Protein AF-A0A9E0KWL3-F1 (afdb_monomer_lite)

Radius of gyration: 17.62 Å; chains: 1; bounding box: 42×57×36 Å

pLDDT: mean 73.28, std 22.63, range [31.47, 97.06]

Structure (mmCIF, N/CA/C/O backbone):
data_AF-A0A9E0KWL3-F1
#
_entry.id   AF-A0A9E0KWL3-F1
#
loop_
_atom_site.group_PDB
_atom_site.id
_atom_site.type_symbol
_atom_site.label_atom_id
_atom_site.label_alt_id
_atom_site.label_comp_id
_atom_site.label_asym_id
_atom_site.label_entity_id
_atom_site.label_seq_id
_atom_site.pdbx_PDB_ins_code
_atom_site.Cartn_x
_atom_site.Cartn_y
_atom_site.Cartn_z
_atom_site.occupancy
_atom_site.B_iso_or_equiv
_atom_site.auth_seq_id
_atom_site.auth_comp_id
_atom_site.auth_asym_id
_atom_site.auth_atom_id
_atom_site.pdbx_PDB_model_num
ATOM 1 N N . MET A 1 1 ? -15.162 43.725 -10.255 1.00 38.66 1 MET A N 1
ATOM 2 C CA . MET A 1 1 ? -15.176 42.261 -10.055 1.00 38.66 1 MET A CA 1
ATOM 3 C C . MET A 1 1 ? -13.819 41.736 -10.484 1.00 38.66 1 MET A C 1
ATOM 5 O O . MET A 1 1 ? -13.540 41.797 -11.667 1.00 38.66 1 MET A O 1
ATOM 9 N N . ASN A 1 2 ? -12.955 41.374 -9.534 1.00 31.94 2 ASN A N 1
ATOM 10 C CA . ASN A 1 2 ? -11.776 40.522 -9.734 1.00 31.94 2 ASN A CA 1
ATOM 11 C C . ASN A 1 2 ? -11.245 40.161 -8.340 1.00 31.94 2 ASN A C 1
ATOM 13 O O . ASN A 1 2 ? -10.692 41.004 -7.637 1.00 31.94 2 ASN A O 1
ATOM 17 N N . HIS A 1 3 ? -11.513 38.930 -7.906 1.00 33.16 3 HIS A N 1
ATOM 18 C CA . HIS A 1 3 ? -11.035 38.398 -6.635 1.00 33.16 3 HIS A CA 1
ATOM 19 C C . HIS A 1 3 ? -9.595 37.904 -6.800 1.00 33.16 3 HIS A C 1
ATOM 21 O O . HIS A 1 3 ? -9.336 36.945 -7.522 1.00 33.16 3 HIS A O 1
ATOM 27 N N . HIS A 1 4 ? -8.664 38.550 -6.101 1.00 34.00 4 HIS A N 1
ATOM 28 C CA . HIS A 1 4 ? -7.312 38.047 -5.892 1.00 34.00 4 HIS A CA 1
ATOM 29 C C . HIS A 1 4 ? -7.349 36.836 -4.945 1.00 34.00 4 HIS A C 1
ATOM 31 O O . HIS A 1 4 ? -7.634 36.985 -3.756 1.00 34.00 4 HIS A O 1
ATOM 37 N N . PHE A 1 5 ? -7.033 35.646 -5.458 1.00 32.97 5 PHE A N 1
ATOM 38 C CA . PHE A 1 5 ? -6.687 34.484 -4.638 1.00 32.97 5 PHE A CA 1
ATOM 39 C C . PHE A 1 5 ? -5.244 34.650 -4.140 1.00 32.97 5 PHE A C 1
ATOM 41 O O . PHE A 1 5 ? -4.301 34.664 -4.927 1.00 32.97 5 PHE A O 1
ATOM 48 N N . LYS A 1 6 ? -5.072 34.809 -2.824 1.00 34.97 6 LYS A N 1
ATOM 49 C CA . LYS A 1 6 ? -3.766 34.758 -2.155 1.00 34.97 6 LYS A CA 1
ATOM 50 C C . LYS A 1 6 ? -3.378 33.289 -1.968 1.00 34.97 6 LYS A C 1
ATOM 52 O O . LYS A 1 6 ? -3.901 32.630 -1.075 1.00 34.97 6 LYS A O 1
ATOM 57 N N . THR A 1 7 ? -2.481 32.769 -2.798 1.00 40.06 7 THR A N 1
ATOM 58 C CA . THR A 1 7 ? -1.841 31.463 -2.594 1.00 40.06 7 THR A CA 1
ATOM 59 C C . THR A 1 7 ? -0.754 31.591 -1.527 1.00 40.06 7 THR A C 1
ATOM 61 O O . THR A 1 7 ? 0.214 32.332 -1.680 1.00 40.06 7 THR A O 1
ATOM 64 N N 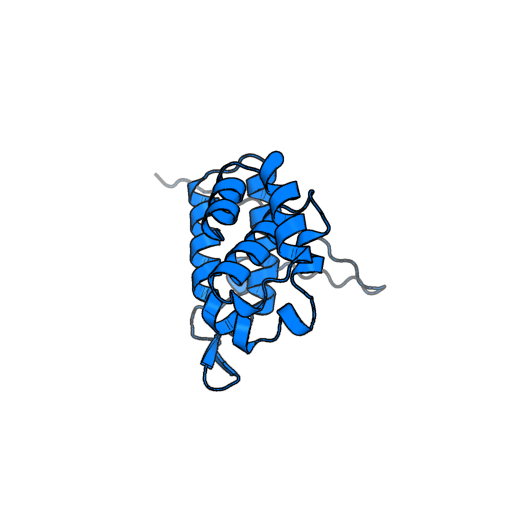. GLY A 1 8 ? -0.951 30.898 -0.404 1.00 32.16 8 GLY A N 1
ATOM 65 C CA . GLY A 1 8 ? 0.016 30.813 0.686 1.00 32.16 8 GLY A CA 1
ATOM 66 C C . GLY A 1 8 ? 1.236 29.985 0.282 1.00 32.16 8 GLY A C 1
ATOM 67 O O . GLY A 1 8 ? 1.107 28.845 -0.155 1.00 32.16 8 GLY A O 1
ATOM 68 N N . LEU A 1 9 ? 2.418 30.576 0.434 1.00 31.47 9 LEU A N 1
ATOM 69 C CA . LEU A 1 9 ? 3.718 29.947 0.223 1.00 31.47 9 LEU A CA 1
ATOM 70 C C . LEU A 1 9 ? 4.021 29.021 1.417 1.00 31.47 9 LEU A C 1
ATOM 72 O O . LEU A 1 9 ? 4.143 29.503 2.541 1.00 31.47 9 LEU A O 1
ATOM 76 N N . ILE A 1 10 ? 4.156 27.709 1.206 1.00 34.31 10 ILE A N 1
ATOM 77 C CA . ILE A 1 10 ? 4.726 26.799 2.215 1.00 34.31 10 ILE A CA 1
ATOM 78 C C . ILE A 1 10 ? 6.070 26.307 1.680 1.00 34.31 10 ILE A C 1
ATOM 80 O O . ILE A 1 10 ? 6.117 25.453 0.799 1.00 34.31 10 ILE A O 1
ATOM 84 N N . ALA A 1 11 ? 7.162 26.862 2.206 1.00 36.53 11 ALA A N 1
ATOM 85 C CA . ALA A 1 11 ? 8.518 26.399 1.936 1.00 36.53 11 ALA A CA 1
ATOM 86 C C . ALA A 1 11 ? 8.886 25.289 2.934 1.00 36.53 11 ALA A C 1
ATOM 88 O O . ALA A 1 11 ? 8.829 25.502 4.145 1.00 36.53 11 ALA A O 1
ATOM 89 N N . ALA A 1 12 ? 9.265 24.108 2.444 1.00 37.03 12 ALA A N 1
ATOM 90 C CA . ALA A 1 12 ? 9.872 23.065 3.268 1.00 37.03 12 ALA A CA 1
ATOM 91 C C . ALA A 1 12 ? 11.400 23.137 3.126 1.00 37.03 12 ALA A C 1
ATOM 93 O O . ALA A 1 12 ? 11.925 23.077 2.017 1.00 37.03 12 ALA A O 1
ATOM 94 N N . LEU A 1 13 ? 12.106 23.279 4.250 1.00 35.62 13 LEU A N 1
ATOM 95 C CA . LEU A 1 13 ? 13.569 23.304 4.315 1.00 35.62 13 LEU A CA 1
ATOM 96 C C . LEU A 1 13 ? 14.108 21.868 4.373 1.00 35.62 13 LEU A C 1
ATOM 98 O O . LEU A 1 13 ? 13.834 21.147 5.331 1.00 35.62 13 LEU A O 1
ATOM 102 N N . ILE A 1 14 ? 14.900 21.462 3.380 1.00 37.38 14 ILE A N 1
ATOM 103 C CA . ILE A 1 14 ? 15.700 20.231 3.436 1.00 37.38 14 ILE A CA 1
ATOM 104 C C . ILE A 1 14 ? 17.163 20.663 3.579 1.00 37.38 14 ILE A C 1
ATOM 106 O O . ILE A 1 14 ? 17.726 21.257 2.665 1.00 37.38 14 ILE A O 1
ATOM 110 N N . SER A 1 15 ? 17.759 20.412 4.748 1.00 32.56 15 SER A N 1
ATOM 111 C CA . SER A 1 15 ? 19.168 20.709 5.033 1.00 32.56 15 SER A CA 1
ATOM 112 C C . SER A 1 15 ? 20.026 19.481 4.730 1.00 32.56 15 SER A C 1
ATOM 114 O O . SER A 1 15 ? 19.908 18.460 5.405 1.00 32.56 15 SER A O 1
ATOM 116 N N . LEU A 1 16 ? 20.884 19.580 3.715 1.00 36.78 16 LEU A N 1
ATOM 117 C CA . LEU A 1 16 ? 21.953 18.623 3.431 1.00 36.78 16 LEU A CA 1
ATOM 118 C C . LEU A 1 16 ? 23.264 19.403 3.267 1.00 36.78 16 LEU A C 1
ATOM 120 O O . LEU A 1 16 ? 23.605 19.841 2.175 1.00 36.78 16 LEU A O 1
ATOM 124 N N . GLY A 1 17 ? 23.998 19.566 4.369 1.00 38.34 17 GLY A N 1
ATOM 125 C CA . GLY A 1 17 ? 25.395 20.013 4.359 1.00 38.34 17 GLY A CA 1
ATOM 126 C C . GLY A 1 17 ? 25.641 21.525 4.200 1.00 38.34 17 GLY A C 1
ATOM 127 O O . GLY A 1 17 ? 24.726 22.298 3.910 1.00 38.34 17 GLY A O 1
ATOM 128 N N . PRO A 1 18 ? 26.888 21.977 4.448 1.00 45.88 18 PRO A N 1
ATOM 129 C CA . PRO A 1 18 ? 27.206 23.384 4.640 1.00 45.88 18 PRO A CA 1
ATOM 130 C C . PRO A 1 18 ? 27.507 24.059 3.299 1.00 45.88 18 PRO A C 1
ATOM 132 O O . PRO A 1 18 ? 28.653 24.313 2.950 1.00 45.88 18 PRO A O 1
ATOM 135 N N . ALA A 1 19 ? 26.455 24.344 2.542 1.00 41.62 19 ALA A N 1
ATOM 136 C CA . ALA A 1 19 ? 26.430 25.393 1.531 1.00 41.62 19 ALA A CA 1
ATOM 137 C C . ALA A 1 19 ? 24.957 25.710 1.268 1.00 41.62 19 ALA A C 1
ATOM 139 O O . ALA A 1 19 ? 24.280 25.033 0.496 1.00 41.62 19 ALA A O 1
ATOM 140 N N . THR A 1 20 ? 24.434 26.703 1.984 1.00 42.41 20 THR A N 1
ATOM 141 C CA . THR A 1 20 ? 23.061 27.197 1.865 1.00 42.41 20 THR A CA 1
ATOM 142 C C . THR A 1 20 ? 22.812 27.719 0.451 1.00 42.41 20 THR A C 1
ATOM 144 O O . THR A 1 20 ? 23.023 28.891 0.156 1.00 42.41 20 THR A O 1
ATOM 147 N N . THR A 1 21 ? 22.336 26.840 -0.427 1.00 34.72 21 THR A N 1
ATOM 148 C CA . THR A 1 21 ? 21.684 27.233 -1.675 1.00 34.72 21 THR A CA 1
ATOM 149 C C . THR A 1 21 ? 20.185 27.075 -1.469 1.00 34.72 21 THR A C 1
ATOM 151 O O . THR A 1 21 ? 19.657 25.965 -1.438 1.00 34.72 21 THR A O 1
ATOM 154 N N . THR A 1 22 ? 19.501 28.196 -1.252 1.00 35.88 22 THR A N 1
ATOM 155 C CA . THR A 1 22 ? 18.043 28.240 -1.119 1.00 35.88 22 THR A CA 1
ATOM 156 C C . THR A 1 22 ? 17.421 28.127 -2.508 1.00 35.88 22 THR A C 1
ATOM 158 O O . THR A 1 22 ? 17.434 29.093 -3.266 1.00 35.88 22 THR A O 1
ATOM 161 N N . TYR A 1 23 ? 16.853 26.969 -2.844 1.00 37.25 23 TYR A N 1
ATOM 162 C CA . TYR A 1 23 ? 16.012 26.826 -4.033 1.00 37.25 23 TYR A CA 1
ATOM 163 C C . TYR A 1 23 ? 14.557 27.102 -3.648 1.00 37.25 23 TYR A C 1
ATOM 165 O O . TYR A 1 23 ? 13.918 26.303 -2.962 1.00 37.25 23 TYR A O 1
ATOM 173 N N . ALA A 1 24 ? 14.028 28.251 -4.068 1.00 37.12 24 ALA A N 1
ATOM 174 C CA . ALA A 1 24 ? 12.593 28.503 -4.037 1.00 37.12 24 ALA A CA 1
ATOM 175 C C . ALA A 1 24 ? 11.959 27.725 -5.195 1.00 37.12 24 ALA A C 1
ATOM 177 O O . ALA A 1 24 ? 12.008 28.163 -6.338 1.00 37.12 24 ALA A O 1
ATOM 178 N N . VAL A 1 25 ? 11.413 26.545 -4.909 1.00 36.31 25 VAL A N 1
ATOM 179 C CA . VAL A 1 25 ? 10.707 25.747 -5.915 1.00 36.31 25 VAL A CA 1
ATOM 180 C C . VAL A 1 25 ? 9.231 26.116 -5.857 1.00 36.31 25 VAL A C 1
ATOM 182 O O . VAL A 1 25 ? 8.561 25.866 -4.853 1.00 36.31 25 VAL A O 1
ATOM 185 N N . THR A 1 26 ? 8.715 26.737 -6.917 1.00 33.03 26 THR A N 1
ATOM 186 C CA . THR A 1 26 ? 7.271 26.941 -7.056 1.00 33.03 26 THR A CA 1
ATOM 187 C C . THR A 1 26 ? 6.622 25.625 -7.490 1.00 33.03 26 THR A C 1
ATOM 189 O O . THR A 1 26 ? 7.139 24.918 -8.352 1.00 33.03 26 THR A O 1
ATOM 192 N N . ALA A 1 27 ? 5.489 25.256 -6.883 1.00 38.69 27 ALA A N 1
ATOM 193 C CA . ALA A 1 27 ? 4.827 23.968 -7.133 1.00 38.69 27 ALA A CA 1
ATOM 194 C C . ALA A 1 27 ? 4.431 23.743 -8.611 1.00 38.69 27 ALA A C 1
ATOM 196 O O . ALA A 1 27 ? 4.241 22.603 -9.024 1.00 38.69 27 ALA A O 1
ATOM 197 N N . ASN A 1 28 ? 4.364 24.813 -9.410 1.00 35.97 28 ASN A N 1
ATOM 198 C CA . ASN A 1 28 ? 4.015 24.760 -10.830 1.00 35.97 28 ASN A CA 1
ATOM 199 C C . ASN A 1 28 ? 5.201 24.443 -11.758 1.00 35.97 28 ASN A C 1
ATOM 201 O O . ASN A 1 28 ? 4.977 24.164 -12.931 1.00 35.97 28 ASN A O 1
ATOM 205 N N . GLU A 1 29 ? 6.443 24.453 -11.269 1.00 34.34 29 GLU A N 1
ATOM 206 C CA . GLU A 1 29 ? 7.634 24.162 -12.087 1.00 34.34 29 GLU A CA 1
ATOM 207 C C . GLU A 1 29 ? 8.125 22.711 -11.959 1.00 34.34 29 GLU A C 1
ATOM 209 O O . GLU A 1 29 ? 9.076 22.323 -12.634 1.00 34.34 29 GLU A O 1
ATOM 214 N N . ILE A 1 30 ? 7.489 21.876 -11.125 1.00 44.78 30 ILE A N 1
ATOM 215 C CA . ILE A 1 30 ? 8.016 20.531 -10.833 1.00 44.78 30 ILE A CA 1
ATOM 216 C C . ILE A 1 30 ? 7.628 19.492 -11.899 1.00 44.78 30 ILE A C 1
ATOM 218 O O . ILE A 1 30 ? 8.367 18.528 -12.081 1.00 44.78 30 ILE A O 1
ATOM 222 N N . PHE A 1 31 ? 6.554 19.668 -12.677 1.00 39.56 31 PHE A N 1
ATOM 223 C CA . PHE A 1 31 ? 6.181 18.659 -13.680 1.00 39.56 31 PHE A CA 1
ATOM 224 C C . PHE A 1 31 ? 5.587 19.272 -14.955 1.00 39.56 31 PHE A C 1
ATOM 226 O O . PHE A 1 31 ? 4.400 19.590 -14.979 1.00 39.56 31 PHE A O 1
ATOM 233 N N . PRO A 1 32 ? 6.371 19.418 -16.042 1.00 36.47 32 PRO A N 1
ATOM 234 C CA . PRO A 1 32 ? 5.806 19.767 -17.337 1.00 36.47 32 PRO A CA 1
ATOM 235 C C . PRO A 1 32 ? 4.899 18.637 -17.858 1.00 36.47 32 PRO A C 1
ATOM 237 O O . PRO A 1 32 ? 5.256 17.460 -17.837 1.00 36.47 32 PRO A O 1
ATOM 240 N N . GLU A 1 33 ? 3.732 19.034 -18.364 1.00 40.62 33 GLU A N 1
ATOM 241 C CA . GLU A 1 33 ? 2.570 18.236 -18.799 1.00 40.62 33 GLU A CA 1
ATOM 242 C C . GLU A 1 33 ? 2.788 17.237 -19.961 1.00 40.62 33 GLU A C 1
ATOM 244 O O . GLU A 1 33 ? 1.823 16.664 -20.465 1.00 40.62 33 GLU A O 1
ATOM 249 N N . LYS A 1 34 ? 4.018 16.977 -20.425 1.00 39.91 34 LYS A N 1
ATOM 250 C CA . LYS A 1 34 ? 4.262 16.100 -21.588 1.00 39.91 34 LYS A CA 1
ATOM 251 C C . LYS A 1 34 ? 5.230 14.955 -21.279 1.00 39.91 34 LYS A C 1
ATOM 253 O O . LYS A 1 34 ? 6.439 15.097 -21.399 1.00 39.91 34 LYS A O 1
ATOM 258 N N . LEU A 1 35 ? 4.626 13.820 -20.907 1.00 48.62 35 LEU A N 1
ATOM 259 C CA . LEU A 1 35 ? 5.076 12.426 -21.077 1.00 48.62 35 LEU A CA 1
ATOM 260 C C . LEU A 1 35 ? 6.557 12.145 -20.786 1.00 48.62 35 LEU A C 1
ATOM 262 O O . LEU A 1 35 ? 7.373 11.833 -21.647 1.00 48.62 35 LEU A O 1
ATOM 266 N N . ASN A 1 36 ? 6.853 12.178 -19.495 1.00 54.97 36 ASN A N 1
ATOM 267 C CA . ASN A 1 36 ? 8.011 11.565 -18.869 1.00 54.97 36 ASN A CA 1
ATOM 268 C C . ASN A 1 36 ? 7.757 10.050 -18.764 1.00 54.97 36 ASN A C 1
ATOM 270 O O . ASN A 1 36 ? 7.455 9.573 -17.683 1.00 54.97 36 ASN A O 1
ATOM 274 N N . GLU A 1 37 ? 7.796 9.289 -19.855 1.00 59.41 37 GLU A N 1
ATOM 275 C CA . GLU A 1 37 ? 7.589 7.831 -19.841 1.00 59.41 37 GLU A CA 1
ATOM 276 C C . GLU A 1 37 ? 8.892 7.086 -20.166 1.00 59.41 37 GLU A C 1
ATOM 278 O O . GLU A 1 37 ? 9.674 7.521 -21.008 1.00 59.41 37 GLU A O 1
ATOM 283 N N . ILE A 1 38 ? 9.156 5.982 -19.470 1.00 53.38 38 ILE A N 1
ATOM 284 C CA . ILE A 1 38 ? 10.268 5.060 -19.719 1.00 53.38 38 ILE A CA 1
ATOM 285 C C . ILE A 1 38 ? 9.711 3.642 -19.805 1.00 53.38 38 ILE A C 1
ATOM 287 O O . ILE A 1 38 ? 8.746 3.316 -19.120 1.00 53.38 38 ILE A O 1
ATOM 291 N N . VAL A 1 39 ? 10.307 2.798 -20.642 1.00 56.16 39 VAL A N 1
ATOM 292 C CA . VAL A 1 39 ? 9.928 1.384 -20.723 1.00 56.16 39 VAL A CA 1
ATOM 293 C C . VAL A 1 39 ? 10.824 0.594 -19.774 1.00 56.16 39 VAL A C 1
ATOM 295 O O . VAL A 1 39 ? 12.032 0.536 -19.990 1.00 56.16 39 VAL A O 1
ATOM 298 N N . LEU A 1 40 ? 10.241 0.016 -18.725 1.00 54.47 40 LEU A N 1
ATOM 299 C CA . LEU A 1 40 ? 10.906 -0.890 -17.785 1.00 54.47 40 LEU A CA 1
ATOM 300 C C . LEU A 1 40 ? 10.215 -2.253 -17.862 1.00 54.47 40 LEU A C 1
ATOM 302 O O . LEU A 1 40 ? 8.991 -2.322 -17.786 1.00 54.47 40 LEU A O 1
ATOM 306 N N . ASP A 1 41 ? 10.983 -3.316 -18.104 1.00 56.62 41 ASP A N 1
ATOM 307 C CA . ASP A 1 41 ? 10.484 -4.690 -18.288 1.00 56.62 41 ASP A CA 1
ATOM 308 C C . ASP A 1 41 ? 9.316 -4.818 -19.286 1.00 56.62 41 ASP A C 1
ATOM 310 O O . ASP A 1 41 ? 8.355 -5.559 -19.089 1.00 56.62 41 ASP A O 1
ATOM 314 N N . GLY A 1 42 ? 9.380 -4.053 -20.381 1.00 51.09 42 GLY A N 1
ATOM 315 C CA . GLY A 1 42 ? 8.337 -4.034 -21.412 1.00 51.09 42 GLY A CA 1
ATOM 316 C C . GLY A 1 42 ? 7.068 -3.263 -21.026 1.00 51.09 42 GLY A C 1
ATOM 317 O O . GLY A 1 42 ? 6.137 -3.204 -21.827 1.00 51.09 42 GLY A O 1
ATOM 318 N N . GLN A 1 43 ? 7.026 -2.636 -19.847 1.00 54.75 43 GLN A N 1
ATOM 319 C CA . GLN A 1 43 ? 5.925 -1.783 -19.407 1.00 54.75 43 GLN A CA 1
ATOM 320 C C . GLN A 1 43 ? 6.290 -0.306 -19.506 1.00 54.75 43 GLN A C 1
ATOM 322 O O . GLN A 1 43 ? 7.370 0.119 -19.100 1.00 54.75 43 GLN A O 1
ATOM 327 N N . VAL A 1 44 ? 5.360 0.495 -20.023 1.00 57.72 44 VAL A N 1
ATOM 328 C CA . VAL A 1 44 ? 5.487 1.953 -20.037 1.00 57.72 44 VAL A CA 1
ATOM 329 C C . VAL A 1 44 ? 5.196 2.470 -18.633 1.00 57.72 44 VAL A C 1
ATOM 331 O O . VAL A 1 44 ? 4.088 2.315 -18.122 1.00 57.72 44 VAL A O 1
ATOM 334 N N . VAL A 1 45 ? 6.189 3.090 -18.005 1.00 58.06 45 VAL A N 1
ATOM 335 C CA . VAL A 1 45 ? 6.067 3.681 -16.672 1.00 58.06 45 VAL A CA 1
ATOM 336 C C . VAL A 1 45 ? 6.409 5.157 -16.717 1.00 58.06 45 VAL A C 1
ATOM 338 O O . VAL A 1 45 ? 7.246 5.595 -17.502 1.00 58.06 45 VAL A O 1
ATOM 341 N N . ARG A 1 46 ? 5.813 5.957 -15.835 1.00 64.62 46 ARG A N 1
ATOM 342 C CA . ARG A 1 46 ? 6.144 7.382 -15.764 1.00 64.62 46 ARG A CA 1
ATOM 343 C C . ARG A 1 46 ? 7.483 7.568 -15.034 1.00 64.62 46 ARG A C 1
ATOM 345 O O . ARG A 1 46 ? 7.636 7.140 -13.890 1.00 64.62 46 ARG A O 1
ATOM 352 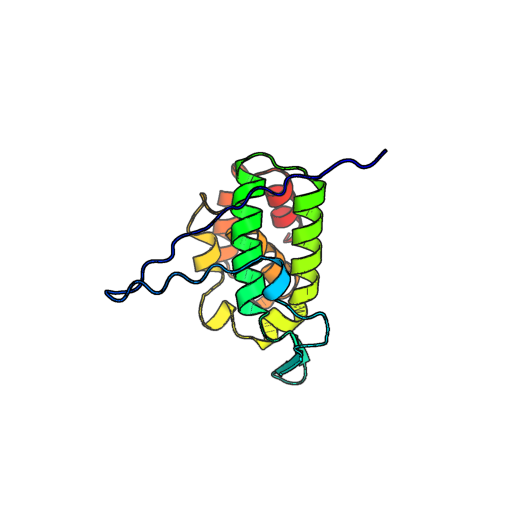N N . LYS A 1 47 ? 8.470 8.214 -15.657 1.00 55.34 47 LYS A N 1
ATOM 353 C CA . LYS A 1 47 ? 9.688 8.732 -15.021 1.00 55.34 47 LYS A CA 1
ATOM 354 C C . LYS A 1 47 ? 9.265 9.581 -13.821 1.00 55.34 47 LYS A C 1
ATOM 356 O O . LYS A 1 47 ? 8.538 10.560 -13.960 1.00 55.34 47 LYS A O 1
ATOM 361 N N . GLY A 1 48 ? 9.685 9.149 -12.634 1.00 69.50 48 GLY A N 1
ATOM 362 C CA . GLY A 1 48 ? 9.234 9.716 -11.363 1.00 69.50 48 GLY A CA 1
ATOM 363 C C . GLY A 1 48 ? 8.166 8.902 -10.624 1.00 69.50 48 GLY A C 1
ATOM 364 O O . GLY A 1 48 ? 7.766 9.345 -9.559 1.00 69.50 48 GLY A O 1
ATOM 365 N N . THR A 1 49 ? 7.750 7.717 -11.095 1.00 77.31 49 THR A N 1
ATOM 366 C C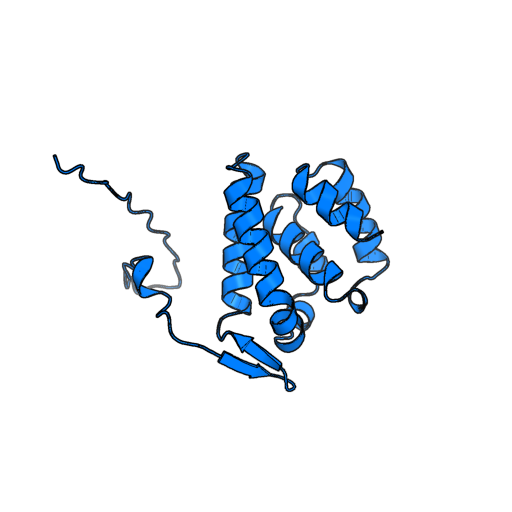A . THR A 1 49 ? 6.763 6.843 -10.409 1.00 77.31 49 THR A CA 1
ATOM 367 C C . THR A 1 49 ? 7.126 6.569 -8.943 1.00 77.31 49 THR A C 1
ATOM 369 O O . THR A 1 49 ? 6.271 6.683 -8.063 1.00 77.31 49 THR A O 1
ATOM 372 N N . ILE A 1 50 ? 8.405 6.298 -8.652 1.00 80.50 50 ILE A N 1
ATOM 373 C CA . ILE A 1 50 ? 8.898 6.142 -7.273 1.00 80.50 50 ILE A CA 1
ATOM 374 C C . ILE A 1 50 ? 8.703 7.443 -6.480 1.00 80.50 50 ILE A C 1
ATOM 376 O O . ILE A 1 50 ? 8.118 7.434 -5.399 1.00 80.50 50 ILE A O 1
ATOM 380 N N . GLY A 1 51 ? 9.147 8.578 -7.030 1.00 80.25 51 GLY A N 1
ATOM 381 C CA . GLY A 1 51 ? 9.023 9.887 -6.382 1.00 80.25 51 GLY A CA 1
ATOM 382 C C . GLY A 1 51 ? 7.568 10.289 -6.131 1.00 80.25 51 GLY A C 1
ATOM 383 O O . GLY A 1 51 ? 7.230 10.694 -5.022 1.00 80.25 51 GLY A O 1
ATOM 384 N N . ALA A 1 52 ? 6.696 10.104 -7.122 1.00 82.69 52 ALA A N 1
ATOM 385 C CA . ALA A 1 52 ? 5.260 10.336 -7.017 1.00 82.69 52 ALA A CA 1
ATOM 386 C C . ALA A 1 52 ? 4.633 9.458 -5.929 1.00 82.69 52 ALA A C 1
ATOM 388 O O . ALA A 1 52 ? 3.868 9.955 -5.113 1.00 82.69 52 ALA A O 1
ATOM 389 N N . THR A 1 53 ? 5.040 8.190 -5.831 1.00 88.06 53 THR A N 1
ATOM 390 C CA . THR A 1 53 ? 4.572 7.282 -4.774 1.00 88.06 53 THR A CA 1
ATOM 391 C C . THR A 1 53 ? 4.951 7.785 -3.379 1.00 88.06 53 THR A C 1
ATOM 393 O O . THR A 1 53 ? 4.114 7.798 -2.476 1.00 88.06 53 THR A O 1
ATOM 396 N N . PHE A 1 54 ? 6.182 8.269 -3.184 1.00 87.25 54 PHE A N 1
ATOM 397 C CA . PHE A 1 54 ? 6.584 8.874 -1.909 1.00 87.25 54 PHE A CA 1
ATOM 398 C C . PHE A 1 54 ? 5.845 10.185 -1.612 1.00 87.25 54 PHE A C 1
ATOM 400 O O . PHE A 1 54 ? 5.456 10.414 -0.466 1.00 87.25 54 PHE A O 1
ATOM 407 N N . ILE A 1 55 ? 5.627 11.039 -2.616 1.00 85.12 55 ILE A N 1
ATOM 408 C CA . ILE A 1 55 ? 4.868 12.289 -2.459 1.00 85.12 55 ILE A CA 1
ATOM 409 C C . ILE A 1 55 ? 3.419 11.985 -2.065 1.00 85.12 55 ILE A C 1
ATOM 411 O O . ILE A 1 55 ? 2.929 12.548 -1.084 1.00 85.12 55 ILE A O 1
ATOM 415 N N . ASN A 1 56 ? 2.776 11.043 -2.752 1.00 86.94 56 ASN A N 1
ATOM 416 C CA . ASN A 1 56 ? 1.424 10.589 -2.445 1.00 86.94 56 ASN A CA 1
ATOM 417 C C . ASN A 1 56 ? 1.350 10.019 -1.027 1.00 86.94 56 ASN A C 1
ATOM 419 O O . ASN A 1 56 ? 0.454 10.385 -0.271 1.00 86.94 56 ASN A O 1
ATOM 423 N N . ALA A 1 57 ? 2.330 9.205 -0.612 1.00 90.00 57 ALA A N 1
ATOM 424 C CA . ALA A 1 57 ? 2.406 8.701 0.759 1.00 90.00 57 ALA A CA 1
ATOM 425 C C . ALA A 1 57 ? 2.446 9.841 1.791 1.00 90.00 57 ALA A C 1
ATOM 427 O O . ALA A 1 57 ? 1.736 9.793 2.792 1.00 90.00 57 ALA A O 1
ATOM 428 N N . LEU A 1 58 ? 3.243 10.887 1.546 1.00 88.38 58 LEU A N 1
ATOM 429 C CA . LEU A 1 58 ? 3.350 12.046 2.440 1.00 88.38 58 LEU A CA 1
ATOM 430 C C . LEU A 1 58 ? 2.069 12.887 2.483 1.00 88.38 58 LEU A C 1
ATOM 432 O O . LEU A 1 58 ? 1.719 13.424 3.535 1.00 88.38 58 LEU A O 1
ATOM 436 N N . GLN A 1 59 ? 1.380 13.041 1.355 1.00 87.06 59 GLN A N 1
ATOM 437 C CA . GLN A 1 59 ? 0.117 13.775 1.296 1.00 87.06 59 GLN A CA 1
ATOM 438 C C . GLN A 1 59 ? -1.014 12.989 1.966 1.00 87.06 59 GLN A C 1
ATOM 440 O O . GLN A 1 59 ? -1.767 13.557 2.758 1.00 87.06 59 GLN A O 1
ATOM 445 N N . LEU A 1 60 ? -1.072 11.675 1.740 1.00 90.38 60 LEU A N 1
ATOM 446 C CA . LEU A 1 60 ? -2.004 10.777 2.416 1.00 90.38 60 LEU A CA 1
ATOM 447 C C . LEU A 1 60 ? -1.745 10.718 3.926 1.00 90.38 60 LEU A C 1
ATOM 449 O O . LEU A 1 60 ? -2.710 10.744 4.683 1.00 90.38 60 LEU A O 1
ATOM 453 N N . ASP A 1 61 ? -0.480 10.710 4.378 1.00 92.06 61 ASP A N 1
ATOM 454 C CA . ASP A 1 61 ? -0.131 10.817 5.806 1.00 92.06 61 ASP A CA 1
ATOM 455 C C . ASP A 1 61 ? -0.824 12.043 6.418 1.00 92.06 61 ASP A C 1
ATOM 457 O O . ASP A 1 61 ? -1.527 11.930 7.421 1.00 92.06 61 ASP A O 1
ATOM 461 N N . LYS A 1 62 ? -0.684 13.214 5.781 1.00 87.75 62 LYS A N 1
ATOM 462 C CA . LYS A 1 62 ? -1.297 14.459 6.261 1.00 87.75 62 LYS A CA 1
ATOM 463 C C . LYS A 1 62 ? -2.819 14.351 6.307 1.00 87.75 62 LYS A C 1
ATOM 465 O O . LYS A 1 62 ? -3.401 14.605 7.355 1.00 87.75 62 LYS A O 1
ATOM 470 N N . LEU A 1 63 ? -3.454 13.962 5.201 1.00 88.62 63 LEU A N 1
ATOM 471 C CA . LEU A 1 63 ? -4.915 13.955 5.083 1.00 88.62 63 LEU A CA 1
ATOM 472 C C . LEU A 1 63 ? -5.581 12.926 6.007 1.00 88.62 63 LEU A C 1
ATOM 474 O O . LEU A 1 63 ? -6.594 13.231 6.634 1.00 88.62 63 LEU A O 1
ATOM 478 N N . LEU A 1 64 ? -5.008 11.726 6.137 1.00 88.50 64 LEU A N 1
ATOM 479 C CA . LEU A 1 64 ? -5.564 10.665 6.983 1.00 88.50 64 LEU A CA 1
ATOM 480 C C . LEU A 1 64 ? -5.402 10.964 8.482 1.00 88.50 64 LEU A C 1
ATOM 482 O O . LEU A 1 64 ? -6.223 10.508 9.278 1.00 88.50 64 LEU A O 1
ATOM 486 N N . LEU A 1 65 ? -4.382 11.736 8.874 1.00 87.88 65 LEU A N 1
ATOM 487 C CA . LEU A 1 65 ? -4.181 12.164 10.263 1.00 87.88 65 LEU A CA 1
ATOM 488 C C . LEU A 1 65 ? -5.042 13.376 10.641 1.00 87.88 65 LEU A C 1
ATOM 490 O O . LEU A 1 65 ? -5.530 13.450 11.767 1.00 87.88 65 LEU A O 1
ATOM 494 N N . THR A 1 66 ? -5.254 14.323 9.722 1.00 83.44 66 THR A N 1
ATOM 495 C CA . THR A 1 66 ? -6.005 15.560 10.005 1.00 83.44 66 THR A CA 1
ATOM 496 C C . THR A 1 66 ? -7.505 15.458 9.736 1.00 83.44 66 THR A C 1
ATOM 498 O O . THR A 1 66 ? -8.210 16.447 9.930 1.00 83.44 66 THR A O 1
ATOM 501 N N . LYS A 1 67 ? -8.011 14.285 9.322 1.00 71.12 67 LYS A N 1
ATOM 502 C CA . LYS A 1 67 ? -9.378 14.115 8.792 1.00 71.12 67 LYS A CA 1
ATOM 503 C C . LYS A 1 67 ? -9.652 15.093 7.641 1.00 71.12 67 LYS A C 1
ATOM 505 O O . LYS A 1 67 ? -10.662 15.796 7.638 1.00 71.12 67 LYS A O 1
ATOM 510 N N . GLY A 1 68 ? -8.711 15.168 6.699 1.00 65.19 68 GLY A N 1
ATOM 511 C CA . GLY A 1 68 ? -8.837 15.962 5.479 1.00 65.19 68 GLY A CA 1
ATOM 512 C C . GLY A 1 68 ? -10.071 15.581 4.655 1.00 65.19 68 GLY A C 1
ATOM 513 O O . GLY A 1 68 ? -10.767 14.610 4.951 1.00 65.19 68 GLY A O 1
ATOM 514 N N . HIS A 1 69 ? -10.369 16.357 3.613 1.00 73.50 69 HIS A N 1
ATOM 515 C CA . HIS A 1 69 ? -11.554 16.112 2.793 1.00 73.50 69 HIS A CA 1
ATOM 516 C C . HIS A 1 69 ? -11.445 14.756 2.079 1.00 73.50 69 HIS A C 1
ATOM 518 O O . HIS A 1 69 ? -10.462 14.491 1.388 1.00 73.50 69 HIS A O 1
ATOM 524 N N . ASN A 1 70 ? -12.470 13.908 2.218 1.00 76.94 70 ASN A N 1
ATOM 525 C CA . ASN A 1 70 ? -12.478 12.560 1.633 1.00 76.94 70 ASN A CA 1
ATOM 526 C C . ASN A 1 70 ? -12.210 12.570 0.119 1.00 76.94 70 ASN A C 1
ATOM 528 O O . ASN A 1 70 ? -11.489 11.707 -0.366 1.00 76.94 70 ASN A O 1
ATOM 532 N N . ASN A 1 71 ? -12.705 13.583 -0.598 1.00 77.44 71 ASN A N 1
ATOM 533 C CA . ASN A 1 71 ? -12.492 13.727 -2.040 1.00 77.44 71 ASN A CA 1
ATOM 534 C C . ASN A 1 71 ? -11.003 13.850 -2.409 1.00 77.44 71 ASN A C 1
ATOM 536 O O . ASN A 1 71 ? -10.577 13.306 -3.425 1.00 77.44 71 ASN A O 1
ATOM 540 N N . ASP A 1 72 ? -10.202 14.528 -1.580 1.00 79.50 72 ASP A N 1
ATOM 541 C CA . ASP A 1 72 ? -8.765 14.692 -1.825 1.00 79.50 72 ASP A CA 1
ATOM 542 C C . ASP A 1 72 ? -8.024 13.368 -1.586 1.00 79.50 72 ASP A C 1
ATOM 544 O O . ASP A 1 72 ? -7.113 13.005 -2.330 1.00 79.50 72 ASP A O 1
ATOM 548 N N . ILE A 1 73 ? -8.450 12.608 -0.570 1.00 84.62 73 ILE A N 1
ATOM 549 C CA . ILE A 1 73 ? -7.915 11.272 -0.277 1.00 84.62 73 ILE A CA 1
ATOM 550 C C . ILE A 1 73 ? -8.235 10.312 -1.428 1.00 84.62 73 ILE A C 1
ATOM 552 O O . ILE A 1 73 ? -7.351 9.601 -1.899 1.00 84.62 73 ILE A O 1
ATOM 556 N N . GLU A 1 74 ? -9.480 10.304 -1.903 1.00 87.94 74 GLU A N 1
ATOM 557 C CA . GLU A 1 74 ? -9.917 9.473 -3.029 1.00 87.94 74 GLU A CA 1
ATOM 558 C C . GLU A 1 74 ? -9.190 9.835 -4.329 1.00 87.94 74 GLU A C 1
ATOM 560 O O . GLU A 1 74 ? -8.791 8.936 -5.073 1.00 87.94 74 GLU A O 1
ATOM 565 N N . GLY A 1 75 ? -8.954 11.129 -4.574 1.00 83.25 75 GLY A N 1
ATOM 566 C CA . GLY A 1 75 ? -8.139 11.609 -5.690 1.00 83.25 75 GLY A CA 1
ATOM 567 C C . GLY A 1 75 ? -6.729 11.018 -5.664 1.00 83.25 75 GLY A C 1
ATOM 568 O O . GLY A 1 75 ? -6.301 10.406 -6.639 1.00 83.25 75 GLY A O 1
ATOM 569 N N . LEU A 1 76 ? -6.050 11.087 -4.516 1.00 85.25 76 LEU A N 1
ATOM 570 C CA . LEU A 1 76 ? -4.707 10.517 -4.359 1.00 85.25 76 LEU A CA 1
ATOM 571 C C . LEU A 1 76 ? -4.682 8.989 -4.462 1.00 85.25 76 LEU A C 1
ATOM 573 O O . LEU A 1 76 ? -3.741 8.429 -5.021 1.00 85.25 76 LEU A O 1
ATOM 577 N N . ILE A 1 77 ? -5.704 8.297 -3.951 1.00 89.44 77 ILE A N 1
ATOM 578 C CA . ILE A 1 77 ? -5.832 6.842 -4.117 1.00 89.44 77 ILE A CA 1
ATOM 579 C C . ILE A 1 77 ? -5.979 6.493 -5.602 1.00 89.44 77 ILE A C 1
ATOM 581 O O . ILE A 1 77 ? -5.331 5.564 -6.085 1.00 89.44 77 ILE A O 1
ATOM 585 N N . LYS A 1 78 ? -6.806 7.239 -6.343 1.00 87.06 78 LYS A N 1
ATOM 586 C CA . LYS A 1 78 ? -6.987 7.049 -7.785 1.00 87.06 78 LYS A CA 1
ATOM 587 C C . LYS A 1 78 ? -5.686 7.296 -8.547 1.00 87.06 78 LYS A C 1
ATOM 589 O O . LYS A 1 78 ? -5.320 6.474 -9.386 1.00 87.06 78 LYS A O 1
ATOM 594 N N . ASP A 1 79 ? -4.980 8.377 -8.229 1.00 83.81 79 ASP A N 1
ATOM 595 C CA . ASP A 1 79 ? -3.689 8.693 -8.841 1.00 83.81 79 ASP A CA 1
ATOM 596 C C . ASP A 1 79 ? -2.668 7.590 -8.559 1.00 83.81 79 ASP A C 1
ATOM 598 O O . ASP A 1 79 ? -1.980 7.135 -9.472 1.00 83.81 79 ASP A O 1
ATOM 602 N N . GLN A 1 80 ? -2.627 7.088 -7.322 1.00 86.56 80 GLN A N 1
ATOM 603 C CA . GLN A 1 80 ? -1.740 5.996 -6.943 1.00 86.56 80 GLN A CA 1
ATOM 604 C C . GLN A 1 80 ? -2.070 4.686 -7.666 1.00 86.56 80 GLN A C 1
ATOM 606 O O . GLN A 1 80 ? -1.154 4.000 -8.117 1.00 86.56 80 GLN A O 1
ATOM 611 N N . ARG A 1 81 ? -3.352 4.337 -7.815 1.00 86.56 81 ARG A N 1
ATOM 612 C CA . ARG A 1 81 ? -3.776 3.179 -8.622 1.00 86.56 81 ARG A CA 1
ATOM 613 C C . ARG A 1 81 ? -3.349 3.336 -10.081 1.00 86.56 81 ARG A C 1
ATOM 615 O O . ARG A 1 81 ? -2.886 2.378 -10.688 1.00 86.56 81 ARG A O 1
ATOM 622 N N . GLY A 1 82 ? -3.392 4.558 -10.614 1.00 78.44 82 GLY A N 1
ATOM 623 C CA . GLY A 1 82 ? -2.860 4.881 -11.941 1.00 78.44 82 GLY A CA 1
ATOM 624 C C . GLY A 1 82 ? -1.350 4.648 -12.097 1.00 78.44 82 GLY A C 1
ATOM 625 O O . GLY A 1 82 ? -0.873 4.524 -13.222 1.00 78.44 82 GLY A O 1
ATOM 626 N N . LEU A 1 83 ? -0.598 4.558 -10.993 1.00 76.38 83 LEU A N 1
ATOM 627 C CA . LEU A 1 83 ? 0.824 4.195 -10.978 1.00 76.38 83 LEU A CA 1
ATOM 628 C C . LEU A 1 83 ? 1.062 2.683 -10.813 1.00 76.38 83 LEU A C 1
ATOM 630 O O . LEU A 1 83 ? 2.205 2.246 -10.933 1.00 76.38 83 LEU A O 1
ATOM 634 N N . GLY A 1 84 ? 0.021 1.893 -10.523 1.00 66.75 84 GLY A N 1
ATOM 635 C CA . GLY A 1 84 ? 0.113 0.501 -10.067 1.00 66.75 84 GLY A CA 1
ATOM 636 C C . GLY A 1 84 ? 0.905 -0.425 -10.992 1.00 66.75 84 GLY A C 1
ATOM 637 O O . GLY A 1 84 ? 1.810 -1.117 -10.528 1.00 66.75 84 GLY A O 1
ATOM 638 N N . SER A 1 85 ? 0.660 -0.373 -12.305 1.00 63.84 85 SER A N 1
ATOM 639 C CA . SER A 1 85 ? 1.444 -1.143 -13.285 1.00 63.84 85 SER A CA 1
ATOM 640 C C . SER A 1 85 ? 2.926 -0.753 -13.260 1.00 63.84 85 SER A C 1
ATOM 642 O O . SER A 1 85 ? 3.807 -1.607 -13.178 1.00 63.84 85 SER A O 1
ATOM 644 N N . GLY A 1 86 ? 3.215 0.549 -13.201 1.00 63.34 86 GLY A N 1
ATOM 645 C CA . GLY A 1 86 ? 4.586 1.047 -13.140 1.00 63.34 86 GLY A CA 1
ATOM 646 C C . GLY A 1 86 ? 5.305 0.780 -11.820 1.00 63.34 86 GLY A C 1
ATOM 647 O O . GLY A 1 86 ? 6.534 0.781 -11.781 1.00 63.34 86 GLY A O 1
ATOM 648 N N . LEU A 1 87 ? 4.583 0.503 -10.737 1.00 68.88 87 LEU A N 1
ATOM 649 C CA . LEU A 1 87 ? 5.201 0.163 -9.460 1.00 68.88 87 LEU A CA 1
ATOM 650 C C . LEU A 1 87 ? 5.868 -1.214 -9.473 1.00 68.88 87 LEU A C 1
ATOM 652 O O . LEU A 1 87 ? 6.960 -1.349 -8.921 1.00 68.88 87 LEU A O 1
ATOM 656 N N . LYS A 1 88 ? 5.270 -2.206 -10.145 1.00 69.69 88 LYS A N 1
ATOM 657 C CA . LYS A 1 88 ? 5.895 -3.529 -10.302 1.00 69.69 88 LYS A CA 1
ATOM 658 C C . LYS A 1 88 ? 7.183 -3.429 -11.122 1.00 69.69 88 LYS A C 1
ATOM 660 O O . LYS A 1 88 ? 8.218 -3.925 -10.698 1.00 69.69 88 LYS A O 1
ATOM 665 N N . ALA A 1 89 ? 7.133 -2.693 -12.229 1.00 63.28 89 ALA A N 1
ATOM 666 C CA . ALA A 1 89 ? 8.263 -2.502 -13.138 1.00 63.28 89 ALA A CA 1
ATOM 667 C C . ALA A 1 89 ? 9.378 -1.580 -12.596 1.00 63.28 89 ALA A C 1
ATOM 669 O O . ALA A 1 89 ? 10.443 -1.483 -13.193 1.00 63.28 89 ALA A O 1
ATOM 670 N N . THR A 1 90 ? 9.165 -0.881 -11.475 1.00 68.50 90 THR A N 1
ATOM 671 C CA . THR A 1 90 ? 10.193 -0.007 -10.871 1.00 68.50 90 THR A CA 1
ATOM 672 C C . THR A 1 90 ? 10.983 -0.670 -9.744 1.00 68.50 90 THR A C 1
ATOM 674 O O . THR A 1 90 ? 11.835 -0.011 -9.150 1.00 68.50 90 THR A O 1
ATOM 677 N N . HIS A 1 91 ? 10.707 -1.941 -9.426 1.00 77.50 91 HIS A N 1
ATOM 678 C CA . HIS A 1 91 ? 11.339 -2.688 -8.327 1.00 77.50 91 HIS A CA 1
ATOM 679 C C . HIS A 1 91 ? 11.313 -1.947 -6.972 1.00 77.50 91 HIS A C 1
ATOM 681 O O . HIS A 1 91 ? 12.143 -2.183 -6.086 1.00 77.50 91 HIS A O 1
ATOM 687 N N . LEU A 1 92 ? 10.344 -1.041 -6.764 1.00 82.19 92 LEU A N 1
ATOM 688 C CA . LEU A 1 92 ? 10.254 -0.2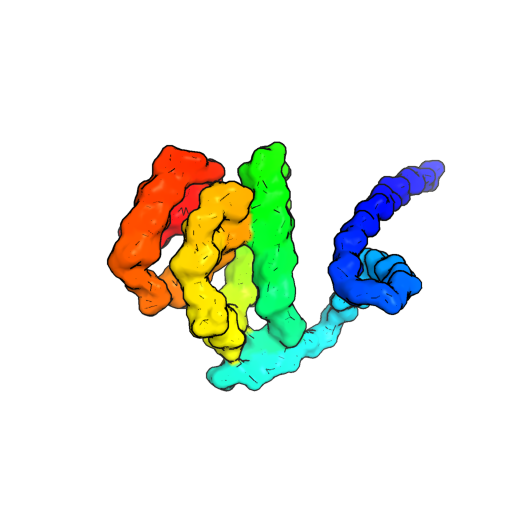50 -5.532 1.00 82.19 92 LEU A CA 1
ATOM 689 C C . LEU A 1 92 ? 10.171 -1.155 -4.298 1.00 82.19 92 LEU A C 1
ATOM 691 O O . LEU A 1 92 ? 10.836 -0.908 -3.297 1.00 82.19 92 LEU A O 1
ATOM 695 N N . PHE A 1 93 ? 9.387 -2.226 -4.383 1.00 83.06 93 PHE A N 1
ATOM 696 C CA . PHE A 1 93 ? 9.183 -3.149 -3.268 1.00 83.06 93 PHE A CA 1
ATOM 697 C C . PHE A 1 93 ? 10.283 -4.204 -3.116 1.00 83.06 93 PHE A C 1
ATOM 699 O O . PHE A 1 93 ? 10.289 -4.920 -2.120 1.00 83.06 93 PHE A O 1
ATOM 706 N N . GLU A 1 94 ? 11.238 -4.268 -4.044 1.00 83.31 94 GLU A N 1
ATOM 707 C CA . GLU A 1 94 ? 12.479 -5.029 -3.857 1.00 83.31 94 GLU A CA 1
ATOM 708 C C . GLU A 1 94 ? 13.507 -4.204 -3.076 1.00 83.31 94 GLU A C 1
ATOM 710 O O . GLU A 1 94 ? 14.203 -4.729 -2.211 1.00 83.31 94 GLU A O 1
ATOM 715 N N . THR A 1 95 ? 13.566 -2.893 -3.338 1.00 81.44 95 THR A N 1
ATOM 716 C CA . THR A 1 95 ? 14.470 -1.966 -2.633 1.00 81.44 95 THR A CA 1
ATOM 717 C C . THR A 1 95 ? 13.952 -1.547 -1.257 1.00 81.44 95 THR A C 1
ATOM 719 O O . THR A 1 95 ? 14.739 -1.378 -0.328 1.00 81.44 95 THR A O 1
ATOM 722 N N . MET A 1 96 ? 12.635 -1.399 -1.104 1.00 87.81 96 MET A N 1
ATOM 723 C CA . MET A 1 96 ? 11.967 -1.122 0.165 1.00 87.81 96 MET A CA 1
ATOM 724 C C . MET A 1 96 ? 10.782 -2.084 0.333 1.00 87.81 96 MET A C 1
ATOM 726 O O . MET A 1 96 ? 9.671 -1.769 -0.111 1.00 87.81 96 MET A O 1
ATOM 730 N N . PRO A 1 97 ? 11.003 -3.250 0.969 1.00 91.56 97 PRO A N 1
ATOM 731 C CA . PRO A 1 97 ? 9.989 -4.280 1.163 1.00 91.56 97 PRO A CA 1
ATOM 732 C C . PRO A 1 97 ? 8.676 -3.745 1.731 1.00 91.56 97 PRO A C 1
ATOM 734 O O . PRO A 1 97 ? 8.673 -2.892 2.616 1.00 91.56 97 PRO A O 1
ATOM 737 N N . ILE A 1 98 ? 7.542 -4.298 1.285 1.00 93.88 98 ILE A N 1
ATOM 738 C CA . ILE A 1 98 ? 6.194 -3.907 1.748 1.00 93.88 98 ILE A CA 1
ATOM 739 C C . ILE A 1 98 ? 6.100 -3.851 3.278 1.00 93.88 98 ILE A C 1
ATOM 741 O O . ILE A 1 98 ? 5.496 -2.933 3.829 1.00 93.88 98 ILE A O 1
ATOM 745 N N . ILE A 1 99 ? 6.731 -4.793 3.984 1.00 95.25 99 ILE A N 1
ATOM 746 C CA . ILE A 1 99 ? 6.709 -4.808 5.448 1.00 95.25 99 ILE A CA 1
ATOM 747 C C . ILE A 1 99 ? 7.291 -3.522 6.058 1.00 95.25 99 ILE A C 1
ATOM 749 O O . ILE A 1 99 ? 6.773 -3.052 7.068 1.00 95.25 99 ILE A O 1
ATOM 753 N N . ASP A 1 100 ? 8.278 -2.891 5.416 1.00 94.25 100 ASP A N 1
ATOM 754 C CA . ASP A 1 100 ? 8.885 -1.635 5.868 1.00 94.25 100 ASP A CA 1
ATOM 755 C C . ASP A 1 100 ? 7.932 -0.448 5.741 1.00 94.25 100 ASP A C 1
ATOM 757 O O . ASP A 1 100 ? 7.921 0.440 6.598 1.00 94.25 100 ASP A O 1
ATOM 761 N N . TRP A 1 101 ? 7.073 -0.457 4.721 1.00 94.25 101 TRP A N 1
ATOM 762 C CA . TRP A 1 101 ? 5.994 0.519 4.576 1.00 94.25 101 TRP A CA 1
ATOM 763 C C . TRP A 1 101 ? 4.932 0.375 5.673 1.00 94.25 101 TRP A C 1
ATOM 765 O O . TRP A 1 101 ? 4.294 1.359 6.044 1.00 94.25 101 TRP A O 1
ATOM 775 N N . LEU A 1 102 ? 4.780 -0.830 6.232 1.00 96.19 102 LEU A N 1
ATOM 776 C CA . LEU A 1 102 ? 3.816 -1.156 7.283 1.00 96.19 102 LEU A CA 1
ATOM 777 C C . LEU A 1 102 ? 4.376 -1.006 8.708 1.00 96.19 102 LEU A C 1
ATOM 779 O O . LEU A 1 102 ? 3.639 -1.229 9.671 1.00 96.19 102 LEU A O 1
ATOM 783 N N . LYS A 1 103 ? 5.659 -0.664 8.894 1.00 93.06 103 LYS A N 1
ATOM 784 C CA . LYS A 1 103 ? 6.291 -0.615 10.230 1.00 93.06 103 LYS A CA 1
ATOM 785 C C . LYS A 1 103 ? 5.724 0.480 11.133 1.00 93.06 103 LYS A C 1
ATOM 787 O O . LYS A 1 103 ? 5.549 0.244 12.325 1.00 93.06 103 LYS A O 1
ATOM 792 N N . ASP A 1 104 ? 5.400 1.644 10.579 1.00 91.69 104 ASP A N 1
ATOM 793 C CA . ASP A 1 104 ? 5.029 2.824 11.362 1.00 91.69 104 ASP A CA 1
ATOM 794 C C . ASP A 1 104 ? 3.525 3.131 11.275 1.00 91.69 104 ASP A C 1
ATOM 796 O O . ASP A 1 104 ? 3.029 3.627 10.264 1.00 91.69 104 ASP A O 1
ATOM 800 N N . ASN A 1 105 ? 2.797 2.865 12.366 1.00 90.62 105 ASN A N 1
ATOM 801 C CA . ASN A 1 105 ? 1.365 3.173 12.480 1.00 90.62 105 ASN A CA 1
ATOM 802 C C . ASN A 1 105 ? 1.055 4.674 12.376 1.00 90.62 105 ASN A C 1
ATOM 804 O O . ASN A 1 105 ? -0.083 5.026 12.074 1.00 90.62 105 ASN A O 1
ATOM 808 N N . GLN A 1 106 ? 2.033 5.549 12.627 1.00 89.88 106 GLN A N 1
ATOM 809 C CA . GLN A 1 106 ? 1.862 7.000 12.526 1.00 89.88 106 GLN A CA 1
ATOM 810 C C . GLN A 1 106 ? 1.985 7.506 11.086 1.00 89.88 106 GLN A C 1
ATOM 812 O O . GLN A 1 106 ? 1.867 8.705 10.841 1.00 89.88 106 GLN A O 1
ATOM 817 N N . ARG A 1 107 ? 2.204 6.602 10.121 1.00 93.88 107 ARG A N 1
ATOM 818 C CA . ARG A 1 107 ? 2.320 6.923 8.695 1.00 93.88 107 ARG A CA 1
ATOM 819 C C . ARG A 1 107 ? 1.233 6.226 7.879 1.00 9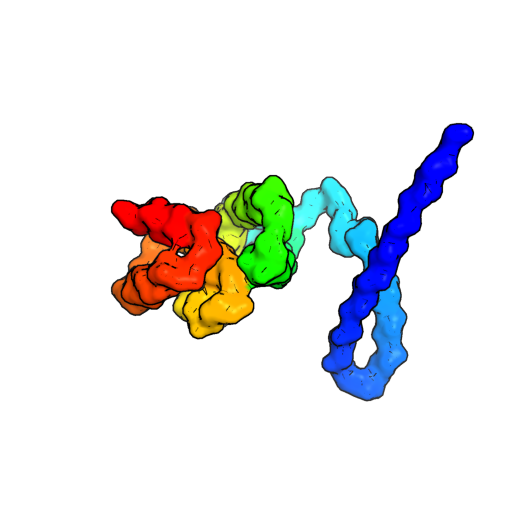3.88 107 ARG A C 1
ATOM 821 O O . ARG A 1 107 ? 1.527 5.325 7.090 1.00 93.88 107 ARG A O 1
ATOM 828 N N . PRO A 1 108 ? -0.046 6.598 8.079 1.00 93.81 108 PRO A N 1
ATOM 829 C CA . PRO A 1 108 ? -1.173 5.926 7.438 1.00 93.81 108 PRO A CA 1
ATOM 830 C C . PRO A 1 108 ? -1.165 6.040 5.908 1.00 93.81 108 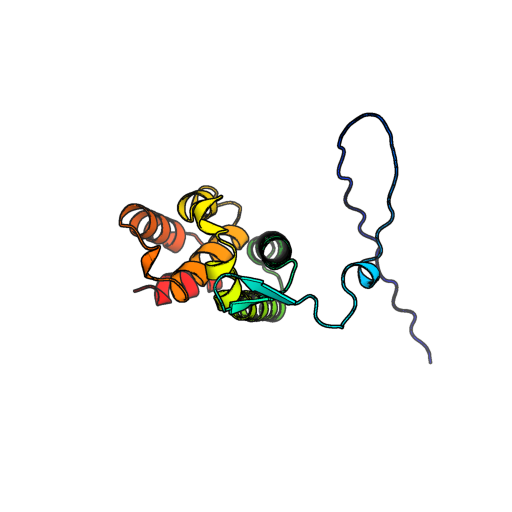PRO A C 1
ATOM 832 O O . PRO A 1 108 ? -1.714 5.171 5.236 1.00 93.81 108 PRO A O 1
ATOM 835 N N . GLY A 1 109 ? -0.513 7.053 5.340 1.00 93.12 109 GLY A N 1
ATOM 836 C CA . GLY A 1 109 ? -0.310 7.180 3.905 1.00 93.12 109 GLY A CA 1
ATOM 837 C C . GLY A 1 109 ? 0.657 6.139 3.357 1.00 93.12 109 GLY A C 1
ATOM 838 O O . GLY A 1 109 ? 0.359 5.526 2.338 1.00 93.12 109 GLY A O 1
ATOM 839 N N . ARG A 1 110 ? 1.757 5.836 4.060 1.00 93.81 110 ARG A N 1
ATOM 840 C CA . ARG A 1 110 ? 2.638 4.712 3.677 1.00 93.81 110 ARG A CA 1
ATOM 841 C C . ARG A 1 110 ? 1.904 3.378 3.700 1.00 93.81 110 ARG A C 1
ATOM 843 O O . ARG A 1 110 ? 2.070 2.572 2.788 1.00 93.81 110 ARG A O 1
ATOM 850 N N . ILE A 1 111 ? 1.073 3.172 4.719 1.00 96.25 111 ILE A N 1
ATOM 851 C CA . ILE A 1 111 ? 0.250 1.967 4.827 1.00 96.25 111 ILE A CA 1
ATOM 852 C C . ILE A 1 111 ? -0.738 1.903 3.658 1.00 96.25 111 ILE A C 1
ATOM 854 O O . ILE A 1 111 ? -0.876 0.847 3.051 1.00 96.25 111 ILE A O 1
ATOM 858 N N . MET A 1 112 ? -1.374 3.023 3.301 1.00 95.25 112 MET A N 1
ATOM 859 C CA . MET A 1 112 ? -2.263 3.093 2.140 1.00 95.25 112 MET A CA 1
ATOM 860 C C . MET A 1 112 ? -1.537 2.695 0.849 1.00 95.25 112 MET A C 1
ATOM 862 O O . MET A 1 112 ? -2.028 1.836 0.128 1.00 95.25 112 MET A O 1
ATOM 866 N N . ILE A 1 113 ? -0.340 3.236 0.587 1.00 93.50 113 ILE A N 1
ATOM 867 C CA . ILE A 1 113 ? 0.468 2.839 -0.579 1.00 93.50 113 ILE A CA 1
ATOM 868 C C . ILE A 1 113 ? 0.736 1.331 -0.588 1.00 93.50 113 ILE A C 1
ATOM 870 O O . ILE A 1 113 ? 0.546 0.683 -1.613 1.00 93.50 113 ILE A O 1
ATOM 874 N N . ALA A 1 114 ? 1.153 0.767 0.547 1.00 94.31 114 ALA A N 1
ATOM 875 C CA . ALA A 1 114 ? 1.434 -0.661 0.660 1.00 94.31 114 ALA A CA 1
ATOM 876 C C . ALA A 1 114 ? 0.192 -1.523 0.397 1.00 94.31 114 ALA A C 1
ATOM 878 O O . ALA A 1 114 ? 0.279 -2.541 -0.281 1.00 94.31 114 ALA A O 1
ATOM 879 N N . VAL A 1 115 ? -0.969 -1.107 0.905 1.00 95.25 115 VAL A N 1
ATOM 880 C CA . VAL A 1 115 ? -2.246 -1.793 0.676 1.00 95.25 115 VAL A CA 1
ATOM 881 C C . VAL A 1 115 ? -2.629 -1.752 -0.800 1.00 95.25 115 VAL A C 1
ATOM 883 O O . VAL A 1 115 ? -2.930 -2.798 -1.366 1.00 95.25 115 VAL A O 1
ATOM 886 N N . LEU A 1 116 ? -2.546 -0.585 -1.443 1.00 92.94 116 LEU A N 1
ATOM 887 C CA . LEU A 1 116 ? -2.830 -0.444 -2.874 1.00 92.94 116 LEU A CA 1
ATOM 888 C C . LEU A 1 116 ? -1.859 -1.275 -3.726 1.00 92.94 116 LEU A C 1
ATOM 890 O O . LEU A 1 116 ? -2.271 -1.919 -4.684 1.00 92.94 116 LEU A O 1
ATOM 894 N N . ALA A 1 117 ? -0.583 -1.334 -3.346 1.00 90.38 117 ALA A N 1
ATOM 895 C CA . ALA A 1 117 ? 0.390 -2.188 -4.016 1.00 90.38 117 ALA A CA 1
ATOM 896 C C . ALA A 1 117 ? 0.058 -3.682 -3.883 1.00 90.38 117 ALA A C 1
ATOM 898 O O . ALA A 1 117 ? 0.210 -4.423 -4.846 1.00 90.38 117 ALA A O 1
ATOM 899 N N . LEU A 1 118 ? -0.422 -4.127 -2.718 1.00 92.12 118 LEU A N 1
ATOM 900 C CA . LEU A 1 118 ? -0.840 -5.515 -2.494 1.00 92.12 118 LEU A CA 1
ATOM 901 C C . LEU A 1 118 ? -2.132 -5.884 -3.238 1.00 92.12 118 LEU A C 1
ATOM 903 O O . LEU A 1 118 ? -2.333 -7.060 -3.527 1.00 92.12 118 LEU A O 1
ATOM 907 N N . GLN A 1 119 ? -2.995 -4.909 -3.546 1.00 91.00 119 GLN A N 1
ATOM 908 C CA . GLN A 1 119 ? -4.171 -5.122 -4.399 1.00 91.00 119 GLN A CA 1
ATOM 909 C C . GLN A 1 119 ? -3.749 -5.425 -5.846 1.00 91.00 119 GLN A C 1
ATOM 911 O O . GLN A 1 119 ? -4.283 -6.342 -6.461 1.00 91.00 119 GLN A O 1
ATOM 916 N N . GLU A 1 120 ? -2.761 -4.690 -6.364 1.00 86.12 120 GLU A N 1
ATOM 917 C CA . GLU A 1 120 ? -2.247 -4.855 -7.733 1.00 86.12 120 GLU A CA 1
ATOM 918 C C . GLU A 1 120 ? -1.258 -6.025 -7.868 1.00 86.12 120 GLU A C 1
ATOM 920 O O . GLU A 1 120 ? -1.198 -6.693 -8.900 1.00 86.12 120 GLU A O 1
ATOM 925 N N . CYS A 1 121 ? -0.474 -6.294 -6.822 1.00 86.69 121 CYS A N 1
ATOM 926 C CA . CYS A 1 121 ? 0.534 -7.354 -6.769 1.00 86.69 121 CYS A CA 1
ATOM 927 C C . CYS A 1 121 ? 0.285 -8.286 -5.566 1.00 86.69 121 CYS A C 1
ATOM 929 O O . CYS A 1 121 ? 1.013 -8.218 -4.565 1.00 86.69 121 CYS A O 1
ATOM 931 N N . PRO A 1 122 ? -0.729 -9.174 -5.631 1.00 89.56 122 PRO A N 1
ATOM 932 C CA . PRO A 1 122 ? -1.052 -10.085 -4.531 1.00 89.56 122 PRO A CA 1
ATOM 933 C C . PRO A 1 122 ? 0.074 -11.072 -4.196 1.00 89.56 122 PRO A C 1
ATOM 935 O O . PRO A 1 122 ? 0.115 -11.608 -3.090 1.00 89.56 122 PRO A O 1
ATOM 938 N N . ASP A 1 123 ? 1.003 -11.298 -5.128 1.00 89.06 123 ASP A N 1
ATOM 939 C CA . ASP A 1 123 ? 2.208 -12.116 -4.963 1.00 89.06 123 ASP A CA 1
ATOM 940 C C . ASP A 1 123 ? 3.163 -11.575 -3.887 1.00 89.06 123 ASP A C 1
ATOM 942 O O . ASP A 1 123 ? 3.904 -12.347 -3.280 1.00 89.06 123 ASP A O 1
ATOM 946 N N . LEU A 1 124 ? 3.092 -10.278 -3.570 1.00 88.94 124 LEU A N 1
ATOM 947 C CA . LEU A 1 124 ? 3.867 -9.666 -2.485 1.00 88.94 124 LEU A CA 1
ATOM 948 C C . LEU A 1 124 ? 3.300 -9.970 -1.083 1.00 88.94 124 LEU A C 1
ATOM 950 O O . LEU A 1 124 ? 3.914 -9.615 -0.075 1.00 88.94 124 LEU A O 1
ATOM 954 N N . MET A 1 125 ? 2.129 -10.609 -0.981 1.00 94.12 125 MET A N 1
ATOM 955 C CA . MET A 1 125 ? 1.467 -10.901 0.291 1.00 94.12 125 MET A CA 1
ATOM 956 C C . MET A 1 125 ? 2.104 -12.098 1.013 1.00 94.12 125 MET A C 1
ATOM 958 O O . MET A 1 125 ? 1.865 -13.256 0.673 1.00 94.12 125 MET A O 1
ATOM 962 N N . THR A 1 126 ? 2.819 -11.835 2.108 1.00 95.75 126 THR A N 1
ATOM 963 C CA . THR A 1 126 ? 3.325 -12.877 3.020 1.00 95.75 126 THR A CA 1
ATOM 964 C C . THR A 1 126 ? 2.420 -13.070 4.243 1.00 95.75 126 THR A C 1
ATOM 966 O O . THR A 1 126 ? 1.554 -12.244 4.553 1.00 95.75 126 THR A O 1
ATOM 969 N N . ALA A 1 127 ? 2.627 -14.158 4.995 1.00 95.44 127 ALA A N 1
ATOM 970 C CA . ALA A 1 127 ? 1.928 -14.383 6.264 1.00 95.44 127 ALA A CA 1
ATOM 971 C C . ALA A 1 127 ? 2.210 -13.273 7.298 1.00 95.44 127 ALA A C 1
ATOM 973 O O . ALA A 1 127 ? 1.311 -12.867 8.038 1.00 95.44 127 ALA A O 1
ATOM 974 N N . GLU A 1 128 ? 3.438 -12.752 7.321 1.00 96.94 128 GLU A N 1
ATOM 975 C CA . GLU A 1 128 ? 3.837 -11.636 8.182 1.00 96.94 128 GLU A CA 1
ATOM 976 C C . GLU A 1 128 ? 3.074 -10.354 7.825 1.00 96.94 128 GLU A C 1
ATOM 978 O O . GLU A 1 128 ? 2.452 -9.744 8.697 1.00 96.94 128 GLU A O 1
ATOM 983 N N . ILE A 1 129 ? 3.037 -9.997 6.536 1.00 97.06 129 ILE A N 1
ATOM 984 C CA . ILE A 1 129 ? 2.297 -8.833 6.028 1.00 97.06 129 ILE A CA 1
ATOM 985 C C . ILE A 1 129 ? 0.811 -8.956 6.373 1.00 97.06 129 ILE A C 1
ATOM 987 O O . ILE A 1 129 ? 0.221 -8.030 6.930 1.00 97.06 129 ILE A O 1
ATOM 991 N N . ARG A 1 130 ? 0.215 -10.129 6.135 1.00 96.75 130 ARG A N 1
ATOM 992 C CA . ARG A 1 130 ? -1.184 -10.419 6.474 1.00 96.75 130 ARG A CA 1
ATOM 993 C C . ARG A 1 130 ? -1.478 -10.181 7.957 1.00 96.75 130 ARG A C 1
ATOM 995 O O . ARG A 1 130 ? -2.454 -9.514 8.306 1.00 96.75 130 ARG A O 1
ATOM 1002 N N . ASN A 1 131 ? -0.631 -10.701 8.843 1.00 96.06 131 ASN A N 1
ATOM 1003 C CA . ASN A 1 131 ? -0.783 -10.512 10.286 1.00 96.06 131 ASN A CA 1
ATOM 1004 C C . ASN A 1 131 ? -0.626 -9.043 10.686 1.00 96.06 131 ASN A C 1
ATOM 1006 O O . ASN A 1 131 ? -1.412 -8.537 11.492 1.00 96.06 131 ASN A O 1
ATOM 1010 N N . ARG A 1 132 ? 0.335 -8.338 10.083 1.00 96.88 132 ARG A N 1
ATOM 1011 C CA . ARG A 1 132 ? 0.555 -6.915 10.325 1.00 96.88 132 ARG A CA 1
ATOM 1012 C C . ARG A 1 132 ? -0.651 -6.070 9.908 1.00 96.88 132 ARG A C 1
ATOM 1014 O O . ARG A 1 132 ? -1.106 -5.235 10.688 1.00 96.88 132 ARG A O 1
ATOM 1021 N N . LEU A 1 133 ? -1.229 -6.334 8.737 1.00 97.00 133 LEU A N 1
ATOM 1022 C CA . LEU A 1 133 ? -2.427 -5.646 8.247 1.00 97.00 133 LEU A CA 1
ATOM 1023 C C . LEU A 1 133 ? -3.638 -5.871 9.156 1.00 97.00 133 LEU A C 1
ATOM 1025 O O . LEU A 1 133 ? -4.334 -4.913 9.489 1.00 97.00 133 LEU A O 1
ATOM 1029 N N . LYS A 1 134 ? -3.852 -7.101 9.644 1.00 95.62 134 LYS A N 1
ATOM 1030 C CA . LYS A 1 134 ? -4.916 -7.399 10.622 1.00 95.62 134 LYS A CA 1
ATOM 1031 C C . LYS A 1 134 ? -4.769 -6.599 11.917 1.00 95.62 134 LYS A C 1
ATOM 1033 O O . LYS A 1 134 ? -5.772 -6.238 12.528 1.00 95.62 134 LYS A O 1
ATOM 1038 N N . GLN A 1 135 ? -3.541 -6.332 12.364 1.00 95.12 135 GLN A N 1
ATOM 1039 C CA . GLN A 1 135 ? -3.302 -5.486 13.538 1.00 95.12 135 GLN A CA 1
ATOM 1040 C C . GLN A 1 135 ? -3.630 -4.020 13.243 1.00 95.12 135 GLN A C 1
ATOM 1042 O O . GLN A 1 135 ? -4.326 -3.386 14.033 1.00 95.12 135 GLN A O 1
ATOM 1047 N N . ILE A 1 136 ? -3.177 -3.502 12.098 1.00 95.50 136 ILE A N 1
ATOM 1048 C CA . ILE A 1 136 ? -3.425 -2.115 11.679 1.00 95.50 136 ILE A CA 1
ATOM 1049 C C . ILE A 1 136 ? -4.929 -1.853 11.511 1.00 95.50 136 ILE A C 1
ATOM 1051 O O . ILE A 1 136 ? -5.445 -0.849 12.004 1.00 95.50 136 ILE A O 1
ATOM 1055 N N . GLN A 1 137 ? -5.656 -2.785 10.887 1.00 94.56 137 GLN A N 1
ATOM 1056 C CA . GLN A 1 137 ? -7.083 -2.655 10.578 1.00 94.56 137 GLN A CA 1
ATOM 1057 C C . GLN A 1 137 ? -7.953 -2.349 11.811 1.00 94.56 137 GLN A C 1
ATOM 1059 O O . GLN A 1 137 ? -8.999 -1.709 11.692 1.00 94.56 137 GLN A O 1
ATOM 1064 N N . LYS A 1 138 ? -7.525 -2.775 13.007 1.00 92.44 138 LYS A N 1
ATOM 1065 C CA . LYS A 1 138 ? -8.273 -2.580 14.258 1.00 92.44 138 LYS A CA 1
ATOM 1066 C C . LYS A 1 138 ? -8.359 -1.119 14.703 1.00 92.44 138 LYS A C 1
ATOM 1068 O O . LYS A 1 138 ? -9.328 -0.771 15.367 1.00 92.44 138 LYS A O 1
ATOM 1073 N N . ALA A 1 139 ? -7.373 -0.291 14.358 1.00 87.81 139 ALA A N 1
ATOM 1074 C CA . ALA A 1 139 ? -7.218 1.057 14.917 1.00 87.81 139 ALA A CA 1
ATOM 1075 C C . ALA A 1 139 ? -6.936 2.147 13.866 1.00 87.81 139 ALA A C 1
ATOM 1077 O O . ALA A 1 139 ? -6.586 3.269 14.222 1.00 87.81 139 ALA A O 1
ATOM 1078 N N . CYS A 1 140 ? -7.061 1.831 12.575 1.00 89.50 140 CYS A N 1
ATOM 1079 C CA . CYS A 1 140 ? -6.764 2.765 11.491 1.00 89.50 140 CYS A CA 1
ATOM 1080 C C . CYS A 1 140 ? -7.987 3.575 11.020 1.00 89.50 140 CYS A C 1
ATOM 1082 O O . CYS A 1 140 ? -9.130 3.309 11.398 1.00 89.50 140 CYS A O 1
ATOM 1084 N N . HIS A 1 141 ? -7.726 4.571 10.168 1.00 89.12 141 HIS A N 1
ATOM 1085 C CA . HIS A 1 141 ? -8.747 5.408 9.535 1.00 89.12 141 HIS A CA 1
ATOM 1086 C C . HIS A 1 141 ? -9.782 4.560 8.759 1.00 89.12 141 HIS A C 1
ATOM 1088 O O . HIS A 1 141 ? -9.375 3.604 8.098 1.00 89.12 141 HIS A O 1
ATOM 1094 N N . PRO A 1 142 ? -11.090 4.903 8.752 1.00 90.69 142 PRO A N 1
ATOM 1095 C CA . PRO A 1 142 ? -12.126 4.102 8.087 1.00 90.69 142 PRO A CA 1
ATOM 1096 C C . PRO A 1 142 ? -11.852 3.778 6.612 1.00 90.69 142 PRO A C 1
ATOM 1098 O O . PRO A 1 142 ? -12.048 2.638 6.202 1.00 90.69 142 PRO A O 1
ATOM 1101 N N . LEU A 1 143 ? -11.342 4.742 5.836 1.00 90.12 143 LEU A N 1
ATOM 1102 C CA . LEU A 1 143 ? -10.959 4.502 4.435 1.00 90.12 143 LEU A CA 1
ATOM 1103 C C . LEU A 1 143 ? -9.837 3.463 4.324 1.00 90.12 143 LEU A C 1
ATOM 1105 O O . LEU A 1 143 ? -9.959 2.497 3.583 1.00 90.12 143 LEU A O 1
ATOM 1109 N N . LEU A 1 144 ? -8.780 3.598 5.128 1.00 91.81 144 LEU A N 1
ATOM 1110 C CA . LEU A 1 144 ? -7.694 2.617 5.158 1.00 91.81 144 LEU A CA 1
ATOM 1111 C C . LEU A 1 144 ? -8.191 1.243 5.631 1.00 91.81 144 LEU A C 1
ATOM 1113 O O . LEU A 1 144 ? -7.772 0.213 5.114 1.00 91.81 144 LEU A O 1
ATOM 1117 N N . LYS A 1 145 ? -9.131 1.216 6.577 1.00 94.19 145 LYS A N 1
ATOM 1118 C CA . LYS A 1 145 ? -9.759 -0.016 7.056 1.00 94.19 145 LYS A CA 1
ATOM 1119 C C . LYS A 1 145 ? -10.516 -0.743 5.942 1.00 94.19 145 LYS A C 1
ATOM 1121 O O . LYS A 1 145 ? -10.442 -1.972 5.887 1.00 94.19 145 LYS A O 1
ATOM 1126 N N . ALA A 1 146 ? -11.232 0.003 5.099 1.00 93.44 146 ALA A N 1
ATOM 1127 C CA . ALA A 1 146 ? -11.951 -0.526 3.945 1.00 93.44 146 ALA A CA 1
ATOM 1128 C C . ALA A 1 146 ? -10.981 -1.099 2.902 1.00 93.44 146 ALA A C 1
ATOM 1130 O O . ALA A 1 146 ? -11.160 -2.233 2.470 1.00 93.44 146 ALA A O 1
ATOM 1131 N N . GLU A 1 147 ? -9.906 -0.372 2.596 1.00 94.75 147 GLU A N 1
ATOM 1132 C CA . GLU A 1 147 ? -8.878 -0.813 1.645 1.00 94.75 147 GLU A CA 1
ATOM 1133 C C . GLU A 1 147 ? -8.099 -2.044 2.135 1.00 94.75 147 GLU A C 1
ATOM 1135 O O . GLU A 1 147 ? -7.764 -2.925 1.352 1.00 94.75 147 GLU A O 1
ATOM 1140 N N . ILE A 1 148 ? -7.848 -2.173 3.444 1.00 95.31 148 ILE A N 1
ATOM 1141 C CA . ILE A 1 148 ? -7.287 -3.414 4.010 1.00 95.31 148 ILE A CA 1
ATOM 1142 C C . ILE A 1 148 ? -8.297 -4.565 3.905 1.00 95.31 148 ILE A C 1
ATOM 1144 O O . ILE A 1 148 ? -7.909 -5.718 3.728 1.00 95.31 148 ILE A O 1
ATOM 1148 N N . GLY A 1 149 ? -9.588 -4.266 4.056 1.00 93.75 149 GLY A N 1
ATOM 1149 C CA . GLY A 1 149 ? -10.659 -5.254 3.995 1.00 93.75 149 GLY A CA 1
ATOM 1150 C C . GLY A 1 149 ? -10.812 -5.900 2.622 1.00 93.75 149 GLY A C 1
ATOM 1151 O O . GLY A 1 149 ? -11.140 -7.074 2.572 1.00 93.75 149 GLY A O 1
ATOM 1152 N N . SER A 1 150 ? -10.521 -5.178 1.537 1.00 92.81 150 SER A N 1
ATOM 1153 C CA . SER A 1 150 ? -10.627 -5.700 0.167 1.00 92.81 150 SER A CA 1
ATOM 1154 C C . SER A 1 150 ? -9.510 -6.674 -0.230 1.00 92.81 150 SER A C 1
ATOM 1156 O O . SER A 1 150 ? -9.570 -7.259 -1.307 1.00 92.81 150 SER A O 1
ATOM 1158 N N . LEU A 1 151 ? -8.499 -6.872 0.626 1.00 90.56 151 LEU A N 1
ATOM 1159 C CA . LEU A 1 151 ? -7.424 -7.851 0.420 1.00 90.56 151 LEU A CA 1
ATOM 1160 C C . LEU A 1 151 ? -7.810 -9.289 0.838 1.00 90.56 151 LEU A C 1
ATOM 1162 O O . LEU A 1 151 ? -6.982 -10.198 0.706 1.00 90.56 151 LEU A O 1
ATOM 1166 N N . TYR A 1 152 ? -9.016 -9.497 1.383 1.00 86.88 152 TYR A N 1
ATOM 1167 C CA . TYR A 1 152 ? -9.531 -10.780 1.883 1.00 86.88 152 TYR A CA 1
ATOM 1168 C C . TYR A 1 152 ? -10.949 -11.043 1.386 1.00 86.88 152 TYR A C 1
ATOM 1170 O O . TYR A 1 152 ? -11.258 -12.242 1.212 1.00 86.88 152 TYR A O 1
#

Secondary structure (DSSP, 8-state):
----------PPP---SS--------GGGS--SS--EEEETTEEEETTHHHHHHHHHHHHHHHHHHT--HHHHHHHHHHHHHTHHHHHHTTHHHHS-HHHHTS-TT-HHHHHHHHHHHHH-GGG--HHHHHHHHHHHTTS-HHHHHHHHTT-

Sequence (152 aa):
MNHHFKTGLIAALISLGPATTTYAVTANEIFPEKLNEIVLDGQVVRKGTIGATFINALQLDKLLLTKGHNNDIEGLIKDQRGLGSGLKATHLFETMPIIDWLKDNQRPGRIMIAVLALQECPDLMTAEIRNRLKQIQKACHPLLKAEIGSLY

Foldseek 3Di:
DDDDDDDDDDDDDDDDDPDDDDDPDDPVPPDDPDAQWDQFPNDTAHDCLLVLLVVLLVVLLVCQVVVHDVVVNVVSLVVLLVRQVVVVRVCSCVVPPLVNLLPDLSRLSSLSSSLSNCVSVVVSDDPVNLVSLVVSLVDGRPVSVVSSVVND